Protein AF-A0A5B9FW73-F1 (afdb_monomer_lite)

Radius of gyration: 27.21 Å; chains: 1; bounding box: 51×57×72 Å

pLDDT: mean 72.59, std 17.39, range [38.47, 96.81]

Organism: NCBI:txid2602769

Secondary structure (DSSP, 8-state):
---------HHHHHHHHHHHHHHHHHHHHHHHHHHHHHHHHTT---TTSSSS-------------

Structure (mmCIF, N/CA/C/O backbone):
data_AF-A0A5B9FW73-F1
#
_entry.id   AF-A0A5B9FW73-F1
#
loop_
_atom_site.group_PDB
_atom_site.id
_atom_site.type_symbol
_atom_site.label_atom_id
_atom_site.label_alt_id
_atom_site.label_comp_id
_atom_site.label_asym_id
_atom_site.label_entity_id
_atom_site.label_seq_id
_atom_site.pdbx_PDB_ins_code
_atom_site.Cartn_x
_atom_site.Cartn_y
_atom_site.Cartn_z
_atom_site.occupancy
_atom_site.B_iso_or_equiv
_atom_site.auth_seq_id
_atom_site.auth_comp_id
_atom_site.auth_asym_id
_atom_site.auth_atom_id
_atom_site.pdbx_PDB_model_num
ATOM 1 N N . MET A 1 1 ? 23.239 -23.160 -6.521 1.00 50.50 1 MET A N 1
ATOM 2 C CA . MET A 1 1 ? 22.870 -21.985 -5.703 1.00 50.50 1 MET A CA 1
ATOM 3 C C . MET A 1 1 ? 21.837 -21.195 -6.486 1.00 50.50 1 MET A C 1
ATOM 5 O O . MET A 1 1 ? 22.176 -20.629 -7.515 1.00 50.50 1 MET A O 1
ATOM 9 N N . SER A 1 2 ? 20.566 -21.265 -6.094 1.00 57.09 2 SER A N 1
ATOM 10 C CA . SER A 1 2 ? 19.472 -20.567 -6.777 1.00 57.09 2 SER A CA 1
ATOM 11 C C . SER A 1 2 ? 19.361 -19.144 -6.235 1.00 57.09 2 SER A C 1
ATOM 13 O O . SER A 1 2 ? 18.766 -18.920 -5.183 1.00 57.09 2 SER A O 1
ATOM 15 N N . HIS A 1 3 ? 19.952 -18.186 -6.943 1.00 63.12 3 HIS A N 1
ATOM 16 C CA . HIS A 1 3 ? 19.661 -16.774 -6.726 1.00 63.12 3 HIS A CA 1
ATOM 17 C C . HIS A 1 3 ? 18.333 -16.464 -7.417 1.00 63.12 3 HIS A C 1
ATOM 19 O O . HIS A 1 3 ? 18.264 -16.421 -8.643 1.00 63.12 3 HIS A O 1
ATOM 25 N N . ILE A 1 4 ? 17.268 -16.283 -6.637 1.00 65.88 4 ILE A N 1
ATOM 26 C CA . ILE A 1 4 ? 16.020 -15.714 -7.148 1.00 65.88 4 ILE A CA 1
ATOM 27 C C . ILE A 1 4 ? 16.290 -14.223 -7.352 1.00 65.88 4 ILE A C 1
ATOM 29 O O . ILE A 1 4 ? 16.184 -13.419 -6.430 1.00 65.88 4 ILE A O 1
ATOM 33 N N . PHE A 1 5 ? 16.710 -13.864 -8.561 1.00 63.59 5 PHE A N 1
ATOM 34 C CA . PHE A 1 5 ? 16.599 -12.492 -9.033 1.00 63.59 5 PHE A CA 1
ATOM 35 C C . PHE A 1 5 ? 15.106 -12.231 -9.231 1.00 63.59 5 PHE A C 1
ATOM 37 O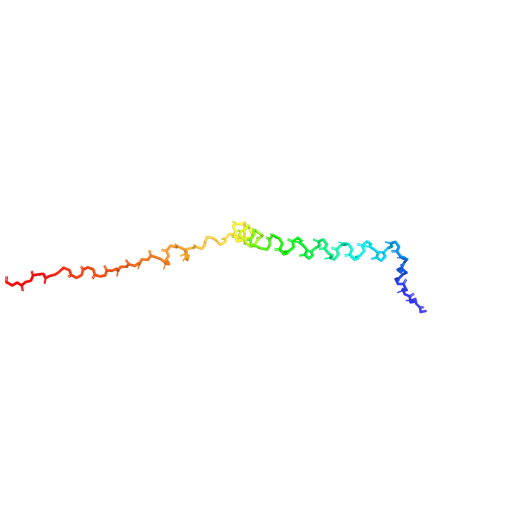 O . PHE A 1 5 ? 14.502 -12.768 -10.159 1.00 63.59 5 PHE A O 1
ATOM 44 N N . LEU A 1 6 ? 14.489 -11.443 -8.347 1.00 67.69 6 LEU A N 1
ATOM 45 C CA . LEU A 1 6 ? 13.210 -10.817 -8.674 1.00 67.69 6 LEU A CA 1
ATOM 46 C C . LEU A 1 6 ? 13.478 -9.904 -9.878 1.00 67.69 6 LEU A C 1
ATOM 48 O O . LEU A 1 6 ? 14.068 -8.834 -9.744 1.00 67.69 6 LEU A O 1
ATOM 52 N N . TYR A 1 7 ? 13.136 -10.387 -11.069 1.00 66.06 7 TYR A N 1
ATOM 53 C CA . TYR A 1 7 ? 13.245 -9.628 -12.304 1.00 66.06 7 TYR A CA 1
ATOM 54 C C . TYR A 1 7 ? 12.173 -8.539 -12.282 1.00 66.06 7 TYR A C 1
ATOM 56 O O . TYR A 1 7 ? 10.985 -8.811 -12.455 1.00 66.06 7 TYR A O 1
ATOM 64 N N . PHE A 1 8 ? 12.591 -7.308 -12.004 1.00 70.19 8 PHE A N 1
ATOM 65 C CA . PHE A 1 8 ? 11.724 -6.140 -12.067 1.00 70.19 8 PHE A CA 1
ATOM 66 C C . PHE A 1 8 ? 11.823 -5.542 -13.465 1.00 70.19 8 PHE A C 1
ATOM 68 O O . PHE A 1 8 ? 12.588 -4.612 -13.709 1.00 70.19 8 PHE A O 1
ATOM 75 N N . ASP A 1 9 ? 11.055 -6.107 -14.393 1.00 81.44 9 ASP A N 1
ATOM 76 C CA . ASP A 1 9 ? 10.774 -5.437 -15.660 1.00 81.44 9 ASP A CA 1
ATOM 77 C C . ASP A 1 9 ? 10.114 -4.072 -15.378 1.00 81.44 9 ASP A C 1
ATOM 79 O O . ASP A 1 9 ? 9.388 -3.960 -14.377 1.00 81.44 9 ASP A O 1
ATOM 83 N N . PRO A 1 10 ? 10.305 -3.036 -16.218 1.00 81.06 10 PRO A N 1
ATOM 84 C CA . PRO A 1 10 ? 9.661 -1.741 -16.018 1.00 81.06 10 PRO A CA 1
ATOM 85 C C . PRO A 1 10 ? 8.145 -1.851 -15.791 1.00 81.06 10 PRO A C 1
ATOM 87 O O . PRO A 1 10 ? 7.595 -1.095 -14.990 1.00 81.06 10 PRO A O 1
ATOM 90 N N . GLY A 1 11 ? 7.478 -2.837 -16.409 1.00 85.62 11 GLY A N 1
ATOM 91 C CA . GLY A 1 11 ? 6.063 -3.118 -16.164 1.00 85.62 11 GLY A CA 1
ATOM 92 C C . GLY A 1 11 ? 5.777 -3.658 -14.758 1.00 85.62 11 GLY A C 1
ATOM 93 O O . GLY A 1 11 ? 4.921 -3.135 -14.045 1.00 85.62 11 GLY A O 1
ATOM 94 N N . THR A 1 12 ? 6.507 -4.682 -14.312 1.00 85.75 12 THR A N 1
ATOM 95 C CA . THR A 1 12 ? 6.310 -5.283 -12.980 1.00 85.75 12 THR A CA 1
ATOM 96 C C . THR A 1 12 ? 6.711 -4.328 -11.854 1.00 85.75 12 THR A C 1
ATOM 98 O O . THR A 1 12 ? 6.038 -4.275 -10.824 1.00 85.75 12 THR A O 1
ATOM 101 N N . GLY A 1 13 ? 7.755 -3.519 -12.059 1.00 86.31 13 GLY A N 1
ATOM 102 C CA . GLY A 1 13 ? 8.150 -2.467 -11.123 1.00 86.31 13 GLY A CA 1
ATOM 103 C C . GLY A 1 13 ? 7.044 -1.428 -10.917 1.00 86.31 13 GLY A C 1
ATOM 104 O O . GLY A 1 13 ? 6.741 -1.072 -9.777 1.00 86.31 13 GLY A O 1
ATOM 105 N N . ALA A 1 14 ? 6.373 -1.009 -11.996 1.00 90.62 14 ALA A N 1
ATOM 106 C CA . ALA A 1 14 ? 5.266 -0.057 -11.926 1.00 90.62 14 ALA A CA 1
ATOM 107 C C . ALA A 1 14 ? 4.082 -0.581 -11.094 1.00 90.62 14 ALA A C 1
ATOM 109 O O . ALA A 1 14 ? 3.517 0.169 -10.298 1.00 90.62 14 ALA A O 1
ATOM 110 N N . LEU A 1 15 ? 3.747 -1.871 -11.206 1.00 91.19 15 LEU A N 1
ATOM 111 C CA . LEU A 1 15 ? 2.669 -2.487 -10.420 1.00 91.19 15 LEU A CA 1
ATOM 112 C C . LEU A 1 15 ? 2.972 -2.490 -8.918 1.00 91.19 15 LEU A C 1
ATOM 114 O O . LEU A 1 15 ? 2.077 -2.246 -8.110 1.00 91.19 15 LEU A O 1
ATOM 118 N N . ILE A 1 16 ? 4.228 -2.724 -8.535 1.00 91.12 16 ILE A N 1
ATOM 119 C CA . ILE A 1 16 ? 4.648 -2.697 -7.128 1.00 91.12 16 ILE A CA 1
ATOM 120 C C . ILE A 1 16 ? 4.573 -1.273 -6.583 1.00 91.12 16 ILE A C 1
ATOM 122 O O . ILE A 1 16 ? 4.024 -1.058 -5.504 1.00 91.12 16 ILE A O 1
ATOM 126 N N . VAL A 1 17 ? 5.071 -0.289 -7.335 1.00 92.75 17 VAL A N 1
ATOM 127 C CA . VAL A 1 17 ? 4.979 1.122 -6.938 1.00 92.75 17 VAL A CA 1
ATOM 128 C C . VAL A 1 17 ? 3.516 1.538 -6.793 1.00 92.75 17 VAL A C 1
ATOM 130 O O . VAL A 1 17 ? 3.142 2.122 -5.779 1.00 92.75 17 VAL A O 1
ATOM 133 N N . GLN A 1 18 ? 2.662 1.180 -7.752 1.00 93.56 18 GLN A N 1
ATOM 134 C CA . GLN A 1 18 ? 1.232 1.472 -7.695 1.00 93.56 18 GLN A CA 1
ATOM 135 C C . GLN A 1 18 ? 0.550 0.795 -6.501 1.00 93.56 18 GLN A C 1
ATOM 137 O O . GLN A 1 18 ? -0.267 1.429 -5.836 1.00 93.56 18 GLN A O 1
ATOM 142 N N . LEU A 1 19 ? 0.897 -0.457 -6.193 1.00 94.62 19 LEU A N 1
ATOM 143 C CA . LEU A 1 19 ? 0.389 -1.164 -5.019 1.00 94.62 19 LEU A CA 1
ATOM 144 C C . LEU A 1 19 ? 0.780 -0.438 -3.726 1.00 94.62 19 LEU A C 1
ATOM 146 O O . LEU A 1 19 ? -0.074 -0.209 -2.873 1.00 94.62 19 LEU A O 1
ATOM 150 N N . LEU A 1 20 ? 2.044 -0.030 -3.594 1.00 96.38 20 LEU A N 1
ATOM 151 C CA . LEU A 1 20 ? 2.526 0.699 -2.419 1.00 96.38 20 LEU A CA 1
ATOM 152 C C . LEU A 1 20 ? 1.830 2.055 -2.267 1.00 96.38 20 LEU A C 1
ATOM 154 O O . LEU A 1 20 ? 1.388 2.400 -1.171 1.00 96.38 20 LEU A O 1
ATOM 158 N N . VAL A 1 21 ? 1.673 2.795 -3.368 1.00 96.81 21 VAL A N 1
ATOM 159 C CA . VAL A 1 21 ? 0.955 4.076 -3.383 1.00 96.81 21 VAL A CA 1
ATOM 160 C C . VAL A 1 21 ? -0.514 3.879 -3.012 1.00 96.81 21 VAL A C 1
ATOM 162 O O . VAL A 1 21 ? -1.034 4.620 -2.182 1.00 96.81 21 VAL A O 1
ATOM 165 N N . ALA A 1 22 ? -1.182 2.864 -3.563 1.00 96.19 22 ALA A N 1
ATOM 166 C CA . ALA A 1 22 ? -2.580 2.571 -3.266 1.00 96.19 22 ALA A CA 1
ATOM 167 C C . ALA A 1 22 ? -2.786 2.169 -1.800 1.00 96.19 22 ALA A C 1
ATOM 169 O O . ALA A 1 22 ? -3.721 2.651 -1.159 1.00 96.19 22 ALA A O 1
ATOM 170 N N . VAL A 1 23 ? -1.903 1.335 -1.241 1.00 96.25 23 VAL A N 1
ATOM 171 C CA . VAL A 1 23 ? -1.933 0.960 0.180 1.00 96.25 23 VAL A CA 1
ATOM 172 C C . VAL A 1 23 ? -1.703 2.190 1.061 1.00 96.25 23 VAL A C 1
ATOM 174 O O . VAL A 1 23 ? -2.489 2.436 1.976 1.00 96.25 23 VAL A O 1
ATOM 177 N N . GLY A 1 24 ? -0.692 3.007 0.752 1.00 96.06 24 GLY A N 1
ATOM 178 C CA . GLY A 1 24 ? -0.401 4.241 1.484 1.00 96.06 24 GLY A CA 1
ATOM 179 C C . GLY A 1 24 ? -1.563 5.237 1.453 1.00 96.06 24 GLY A C 1
ATOM 180 O O . GLY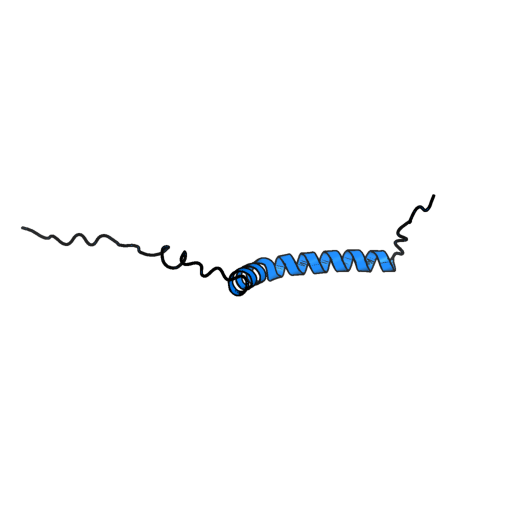 A 1 24 ? -1.991 5.718 2.502 1.00 96.06 24 GLY A O 1
ATOM 181 N N . ALA A 1 25 ? -2.134 5.487 0.273 1.00 96.06 25 ALA A N 1
ATOM 182 C CA . ALA A 1 25 ? -3.294 6.358 0.099 1.00 96.06 25 ALA A CA 1
ATOM 183 C C . ALA A 1 25 ? -4.534 5.820 0.826 1.00 96.06 25 ALA A C 1
ATOM 185 O O . ALA A 1 25 ? -5.260 6.587 1.456 1.00 96.06 25 ALA A O 1
ATOM 186 N N . SER A 1 26 ? -4.755 4.503 0.797 1.00 94.00 26 SER A N 1
ATOM 187 C CA . SER A 1 26 ? -5.865 3.860 1.507 1.00 94.00 26 SER A CA 1
ATOM 188 C C . SER A 1 26 ? -5.743 4.045 3.016 1.00 94.00 26 SER A C 1
ATOM 190 O O . SER A 1 26 ? -6.710 4.434 3.670 1.00 94.00 26 SER A O 1
ATOM 192 N N . ILE A 1 27 ? -4.553 3.823 3.579 1.00 92.12 27 ILE A N 1
ATOM 193 C CA . ILE A 1 27 ? -4.313 4.047 5.006 1.00 92.12 27 ILE A CA 1
ATOM 194 C C . ILE A 1 27 ? -4.488 5.533 5.326 1.00 92.12 27 ILE A C 1
ATOM 196 O O . ILE A 1 27 ? -5.255 5.858 6.225 1.00 92.12 27 ILE A O 1
ATOM 200 N N . ALA A 1 28 ? -3.868 6.443 4.571 1.00 93.19 28 ALA A N 1
ATOM 201 C CA . ALA A 1 28 ? -3.958 7.881 4.826 1.00 93.19 28 ALA A CA 1
ATOM 202 C C . ALA A 1 28 ? -5.404 8.410 4.778 1.00 93.19 28 ALA A C 1
ATOM 204 O O . ALA A 1 28 ? -5.826 9.145 5.671 1.00 93.19 28 ALA A O 1
ATOM 205 N N . LEU A 1 29 ? -6.186 8.005 3.773 1.00 92.25 29 LEU A N 1
ATOM 206 C CA . LEU A 1 29 ? -7.556 8.479 3.573 1.00 92.25 29 LEU A CA 1
ATOM 207 C C . LEU A 1 29 ? -8.544 7.858 4.569 1.00 92.25 29 LEU A C 1
ATOM 209 O O . LEU A 1 29 ? -9.502 8.509 4.993 1.00 92.25 29 LEU A O 1
ATOM 213 N N . PHE A 1 30 ? -8.322 6.603 4.965 1.00 90.06 30 PHE A N 1
ATOM 214 C CA . PHE A 1 30 ? -9.289 5.846 5.754 1.00 90.06 30 PHE A CA 1
ATOM 215 C C . PHE A 1 30 ? -8.842 5.527 7.182 1.00 90.06 30 PHE A C 1
ATOM 217 O O . PHE A 1 30 ? -9.643 4.950 7.911 1.00 90.06 30 PHE A O 1
ATOM 224 N N . TYR A 1 31 ? -7.660 5.948 7.649 1.00 87.06 31 TYR A N 1
ATOM 225 C CA . TYR A 1 31 ? -7.131 5.610 8.984 1.00 87.06 31 TYR A CA 1
ATOM 226 C C . TYR A 1 31 ? -8.139 5.848 10.120 1.00 87.06 31 TYR A C 1
ATOM 228 O O . TYR A 1 31 ? -8.390 4.960 10.940 1.00 87.06 31 TYR A O 1
ATOM 236 N N . LYS A 1 32 ? -8.785 7.024 10.139 1.00 82.12 32 LYS A N 1
ATOM 237 C CA . LYS A 1 32 ? -9.804 7.361 11.149 1.00 82.12 32 LYS A CA 1
ATOM 238 C C . LYS A 1 32 ? -11.047 6.476 11.031 1.00 82.12 32 LYS A C 1
ATOM 240 O O . LYS A 1 32 ? -11.524 5.959 12.035 1.00 82.12 32 LYS A O 1
ATOM 245 N N . ARG A 1 33 ? -11.546 6.250 9.811 1.00 84.06 33 ARG A N 1
ATOM 246 C CA . ARG A 1 33 ? -12.721 5.393 9.573 1.00 84.06 33 ARG A CA 1
ATOM 247 C C . ARG A 1 33 ? -12.438 3.938 9.940 1.00 84.06 33 ARG A C 1
ATOM 249 O O . ARG A 1 33 ? -13.265 3.318 10.599 1.00 84.06 33 ARG A O 1
ATOM 256 N N . ILE A 1 34 ? -11.273 3.420 9.560 1.00 83.50 34 ILE A N 1
ATOM 257 C CA . ILE A 1 34 ? -10.812 2.065 9.867 1.00 83.50 34 ILE A CA 1
ATOM 258 C C . ILE A 1 34 ? -10.696 1.894 11.380 1.00 83.50 34 ILE A C 1
ATOM 260 O O . ILE A 1 34 ? -11.270 0.959 11.915 1.00 83.50 34 ILE A O 1
ATOM 264 N N . THR A 1 35 ? -10.064 2.827 12.093 1.00 79.81 35 THR A N 1
ATOM 265 C CA . THR A 1 35 ? -9.930 2.748 13.557 1.00 79.81 35 THR A CA 1
ATOM 266 C C . THR A 1 35 ? -11.290 2.755 14.260 1.00 79.81 35 THR A C 1
ATOM 268 O O . THR A 1 35 ? -11.518 1.941 15.150 1.00 79.81 35 THR A O 1
ATOM 271 N N . THR A 1 36 ? -12.229 3.614 13.848 1.00 81.50 36 THR A N 1
ATOM 272 C CA . THR A 1 36 ? -13.587 3.647 14.419 1.00 81.50 36 THR A CA 1
ATOM 273 C C . THR A 1 36 ? -14.374 2.375 14.103 1.00 81.50 36 THR A C 1
ATOM 275 O O . THR A 1 36 ? -15.041 1.835 14.983 1.00 81.50 36 THR A O 1
ATOM 278 N N . LYS A 1 37 ? -14.280 1.851 12.873 1.00 81.50 37 LYS A N 1
ATOM 279 C CA . LYS A 1 37 ? -14.941 0.596 12.484 1.00 81.50 37 LYS A CA 1
ATOM 280 C C . LYS A 1 37 ? -14.320 -0.614 13.177 1.00 81.50 37 LYS A C 1
ATOM 282 O O . LYS A 1 37 ? -15.067 -1.435 13.685 1.00 81.50 37 LYS A O 1
ATOM 287 N N . ILE A 1 38 ? -12.994 -0.699 13.277 1.00 82.44 38 ILE A N 1
ATOM 288 C CA . ILE A 1 38 ? -12.299 -1.756 14.024 1.00 82.44 38 ILE A CA 1
ATOM 289 C C . ILE A 1 38 ? -12.673 -1.673 15.502 1.00 82.44 38 ILE A C 1
ATOM 291 O O . ILE A 1 38 ? -13.040 -2.688 16.068 1.00 82.44 38 ILE A O 1
ATOM 295 N N . LYS A 1 39 ? -12.681 -0.491 16.133 1.00 77.75 39 LYS A N 1
ATOM 296 C CA . LYS A 1 39 ? -13.140 -0.347 17.529 1.00 77.75 39 LYS A CA 1
ATOM 297 C C . LYS A 1 39 ? -14.600 -0.779 17.715 1.00 77.75 39 LYS A C 1
ATOM 299 O O . LYS A 1 39 ? -14.920 -1.412 18.717 1.00 77.75 39 LYS A O 1
ATOM 304 N N . SER A 1 40 ? -15.456 -0.466 16.742 1.00 73.94 40 SER A N 1
ATOM 305 C CA . SER A 1 40 ? -16.881 -0.814 16.748 1.00 73.94 40 SER A CA 1
ATOM 306 C C . SER A 1 40 ? -17.142 -2.306 16.507 1.00 73.94 40 SER A C 1
ATOM 308 O O . SER A 1 40 ? -18.029 -2.860 17.145 1.00 73.94 40 SER A O 1
ATOM 310 N N . VAL A 1 41 ? -16.382 -2.960 15.622 1.00 81.75 41 VAL A N 1
ATOM 311 C CA . VAL A 1 41 ? -16.535 -4.388 15.282 1.00 81.75 41 VAL A CA 1
ATOM 312 C C . VAL A 1 41 ? -15.786 -5.283 16.272 1.00 81.75 41 VAL A C 1
ATOM 314 O O . VAL A 1 41 ? -16.285 -6.336 16.645 1.00 81.75 41 VAL A O 1
ATOM 317 N N . PHE A 1 42 ? -14.619 -4.849 16.754 1.00 79.50 42 PHE A N 1
ATOM 318 C CA . PHE A 1 42 ? -13.794 -5.565 17.735 1.00 79.50 42 PHE A CA 1
ATOM 319 C C . PHE A 1 42 ? -14.259 -5.348 19.187 1.00 79.50 42 PHE A C 1
ATOM 321 O O . PHE A 1 42 ? -13.595 -5.758 20.135 1.00 79.50 42 PHE A O 1
ATOM 328 N N . GLY A 1 43 ? -15.422 -4.724 19.385 1.00 66.50 43 GLY A N 1
ATOM 329 C CA . GLY A 1 43 ? -16.183 -4.909 20.616 1.00 66.50 43 GLY A CA 1
ATOM 330 C C . GLY A 1 43 ? -15.699 -4.142 21.843 1.00 66.50 43 GLY A C 1
ATOM 331 O O . GLY A 1 43 ? -16.124 -4.479 22.947 1.00 66.50 43 GLY A O 1
ATOM 332 N N . LYS A 1 44 ? -14.917 -3.062 21.711 1.00 54.19 44 LYS A N 1
ATOM 333 C CA . LYS A 1 44 ? -14.871 -2.096 22.817 1.00 54.19 44 LYS A CA 1
ATOM 334 C C . LYS A 1 44 ? -16.119 -1.226 22.752 1.00 54.19 44 LYS A C 1
ATOM 336 O O . LYS A 1 44 ? -16.115 -0.145 22.169 1.00 54.19 44 LYS A O 1
ATOM 341 N N . LYS A 1 45 ? -17.158 -1.691 23.451 1.00 54.41 45 LYS A N 1
ATOM 342 C CA . LYS A 1 45 ? -17.973 -0.806 24.286 1.00 54.41 45 LYS A CA 1
ATOM 343 C C . LYS A 1 45 ? -16.985 0.002 25.132 1.00 54.41 45 LYS A C 1
ATOM 345 O O . LYS A 1 45 ? -16.519 -0.469 26.163 1.00 54.41 45 LYS A O 1
ATOM 350 N N . GLN A 1 46 ? -16.537 1.155 24.642 1.00 51.50 46 GLN A N 1
ATOM 351 C CA . GLN A 1 46 ? -15.893 2.111 25.523 1.00 51.50 46 GLN A CA 1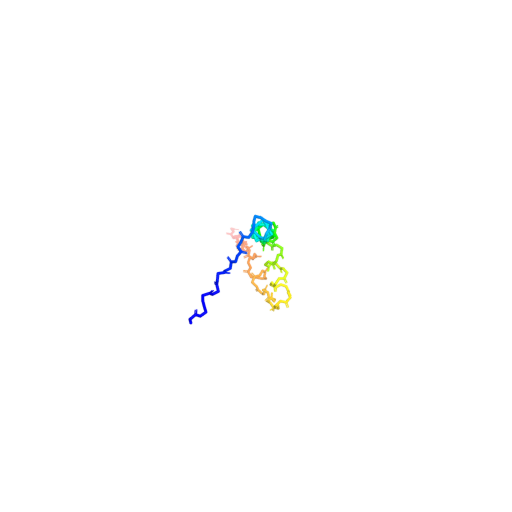
ATOM 352 C C . GLN A 1 46 ? -17.013 2.709 26.360 1.00 51.50 46 GLN A C 1
ATOM 354 O O . GLN A 1 46 ? -17.576 3.741 26.030 1.00 51.50 46 GLN A O 1
ATOM 359 N N . GLU A 1 47 ? -17.235 2.074 27.502 1.00 50.28 47 GLU A N 1
ATOM 360 C CA . GLU A 1 47 ? -17.714 2.659 28.758 1.00 50.28 47 GLU A CA 1
ATOM 361 C C . GLU A 1 47 ? -16.837 3.853 29.224 1.00 50.28 47 GLU A C 1
ATOM 363 O O . GLU A 1 47 ? -16.908 4.284 30.362 1.00 50.28 47 GLU A O 1
ATOM 368 N N . GLN A 1 48 ? -15.986 4.402 28.350 1.00 49.69 48 GLN A N 1
ATOM 369 C CA . GLN A 1 48 ? -15.074 5.512 28.614 1.00 49.69 48 GLN A CA 1
ATOM 370 C C . GLN A 1 48 ? -15.603 6.833 28.027 1.00 49.69 48 GLN A C 1
ATOM 372 O O . GLN A 1 48 ? -15.188 7.884 28.494 1.00 49.69 48 GLN A O 1
ATOM 377 N N . ASP A 1 49 ? -16.577 6.795 27.102 1.00 49.47 49 ASP A N 1
ATOM 378 C CA . ASP A 1 49 ? -17.363 7.984 26.711 1.00 49.47 49 ASP A CA 1
ATOM 379 C C . ASP A 1 49 ? -18.602 8.183 27.619 1.00 49.47 49 ASP A C 1
ATOM 381 O O . ASP A 1 49 ? -19.338 9.147 27.454 1.00 49.47 49 ASP A O 1
ATOM 385 N N . LEU A 1 50 ? -18.835 7.295 28.601 1.00 52.25 50 LEU A N 1
ATOM 386 C CA . LEU A 1 50 ? -19.853 7.467 29.657 1.00 52.25 50 LEU A CA 1
ATOM 387 C C . LEU A 1 50 ? -19.278 8.040 30.969 1.00 52.25 50 LEU A C 1
ATOM 389 O O . LEU A 1 50 ? -20.036 8.298 31.897 1.00 52.2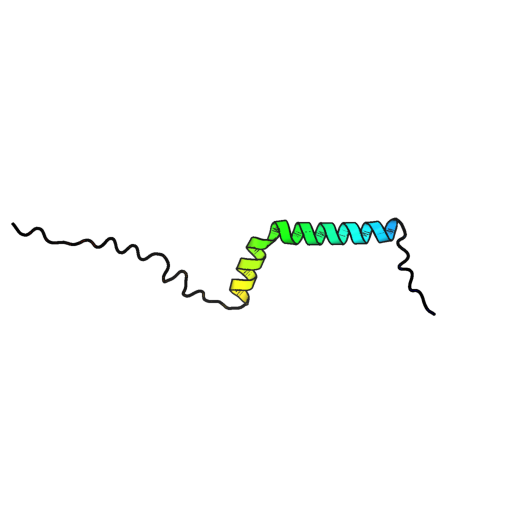5 50 LEU A O 1
ATOM 393 N N . MET A 1 51 ? -17.957 8.241 31.057 1.00 54.06 51 MET A N 1
ATOM 394 C CA . MET A 1 51 ? -17.269 8.823 32.226 1.00 54.06 51 MET A CA 1
ATOM 395 C C . MET A 1 51 ? -16.447 10.080 31.879 1.00 54.06 51 MET A C 1
ATOM 397 O O . MET A 1 51 ? -15.643 10.529 32.690 1.00 54.06 51 MET A O 1
ATOM 401 N N . GLY A 1 52 ? -16.608 10.628 30.670 1.00 53.6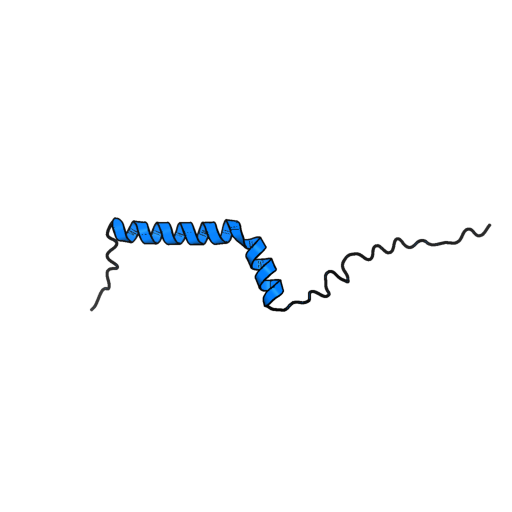9 52 GLY A N 1
ATOM 402 C CA . GLY A 1 52 ? -15.776 11.717 30.144 1.00 53.69 52 GLY A CA 1
ATOM 403 C C . GLY A 1 52 ? -16.429 13.099 30.083 1.00 53.69 52 GLY A C 1
ATOM 404 O O . GLY A 1 52 ? -15.795 14.007 29.561 1.00 53.69 52 GLY A O 1
ATOM 405 N N . ASP A 1 53 ? -17.663 13.256 30.568 1.00 55.56 53 ASP A N 1
ATOM 406 C CA . ASP A 1 53 ? -18.353 14.552 30.637 1.00 55.56 53 ASP A CA 1
ATOM 407 C C . ASP A 1 53 ? -19.431 14.522 31.732 1.00 55.56 53 ASP A C 1
ATOM 409 O O . ASP A 1 53 ? -20.632 14.487 31.478 1.00 55.56 53 ASP A O 1
ATOM 413 N N . ILE A 1 54 ? -18.994 14.429 32.986 1.00 58.03 54 ILE A N 1
ATOM 414 C CA . ILE A 1 54 ? -19.789 14.940 34.104 1.00 58.03 54 ILE A CA 1
ATOM 415 C C . ILE A 1 54 ? -18.997 16.125 34.635 1.00 58.03 54 ILE A C 1
ATOM 417 O O . ILE A 1 54 ? -18.241 16.009 35.599 1.00 58.03 54 ILE A O 1
ATOM 421 N N . ASP A 1 55 ? -19.124 17.257 33.945 1.00 61.31 55 ASP A N 1
ATOM 422 C CA . ASP A 1 55 ? -18.873 18.557 34.552 1.00 61.31 55 ASP A CA 1
ATOM 423 C C . ASP A 1 55 ? -19.976 18.766 35.595 1.00 61.31 55 ASP A C 1
ATOM 425 O O . ASP A 1 55 ? -21.030 19.346 35.337 1.00 61.31 55 ASP A O 1
ATOM 429 N N . ILE A 1 56 ? -19.794 18.167 36.774 1.00 55.94 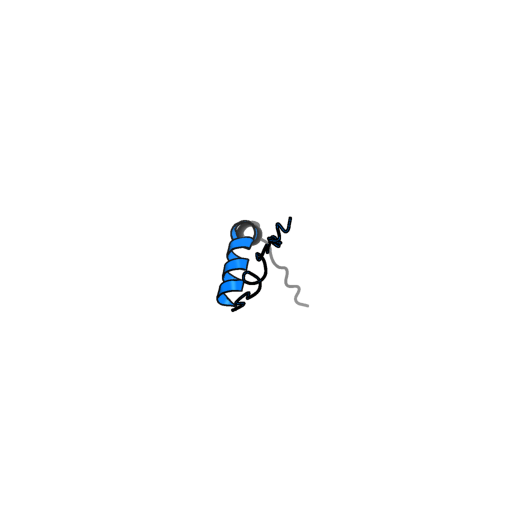56 ILE A N 1
ATOM 430 C CA . ILE A 1 56 ? -20.514 18.626 37.952 1.00 55.94 56 ILE A CA 1
ATOM 431 C C . ILE A 1 56 ? -19.837 19.942 38.321 1.00 55.94 56 ILE A C 1
ATOM 433 O O . ILE A 1 56 ? -18.941 19.977 39.163 1.00 55.94 56 ILE A O 1
ATOM 437 N N . GLU A 1 57 ? -20.257 21.023 37.652 1.00 60.50 57 GLU A N 1
ATOM 438 C CA . GLU A 1 57 ? -20.272 22.341 38.272 1.00 60.50 57 GLU A CA 1
ATOM 439 C C . GLU A 1 57 ? -21.033 22.149 39.582 1.00 60.50 57 GLU A C 1
ATOM 441 O O . GLU A 1 57 ? -22.259 22.010 39.607 1.00 60.50 57 GLU A O 1
ATOM 446 N N . ASP A 1 58 ? -20.263 22.012 40.658 1.00 53.69 58 ASP A N 1
ATOM 447 C CA . ASP A 1 58 ? -20.727 21.935 42.029 1.00 53.69 58 ASP A CA 1
ATOM 448 C C . ASP A 1 58 ? -21.500 23.223 42.306 1.00 53.69 58 ASP A C 1
ATOM 450 O O . ASP A 1 58 ? -20.954 24.261 42.690 1.00 53.69 58 ASP A O 1
ATOM 454 N N . LYS A 1 59 ? -22.797 23.185 42.003 1.00 56.06 59 LYS A N 1
ATOM 455 C CA . LYS A 1 59 ? -23.743 24.211 42.389 1.00 56.06 59 LYS A CA 1
ATOM 456 C C . LYS A 1 59 ? -23.924 24.064 43.892 1.00 56.06 59 LYS A C 1
ATOM 458 O O . LYS A 1 59 ? -24.870 23.446 44.371 1.00 56.06 59 LYS A O 1
ATOM 463 N N . SER A 1 60 ? -22.960 24.612 44.625 1.00 48.12 60 SER A N 1
ATOM 464 C CA . SER A 1 60 ? -23.036 24.826 46.059 1.00 48.12 60 SER A CA 1
ATOM 465 C C . SER A 1 60 ? -24.125 25.869 46.325 1.00 48.12 60 SER A C 1
ATOM 467 O O . SER A 1 60 ? -23.867 27.068 46.413 1.00 48.12 60 SER A O 1
ATOM 469 N N . ASP A 1 61 ? -25.373 25.412 46.398 1.00 56.69 61 ASP A N 1
ATOM 470 C CA . ASP A 1 61 ? -26.471 26.160 46.996 1.00 56.69 61 ASP A CA 1
ATOM 471 C C . ASP A 1 61 ? -26.204 26.313 48.504 1.00 56.69 61 ASP A C 1
ATOM 473 O O . ASP A 1 61 ? -26.210 25.322 49.231 1.00 56.69 61 ASP A O 1
ATOM 477 N N . ALA A 1 62 ? -25.993 27.544 48.984 1.00 49.00 62 ALA A N 1
ATOM 478 C CA . ALA A 1 62 ? -26.369 27.976 50.338 1.00 49.00 62 ALA A CA 1
ATOM 479 C C . ALA A 1 62 ? -26.197 29.498 50.488 1.00 49.00 62 ALA A C 1
ATOM 481 O O . ALA A 1 62 ? -25.234 29.992 51.075 1.00 49.00 62 ALA A O 1
ATOM 482 N N . ASP A 1 63 ? -27.180 30.246 49.988 1.00 51.56 63 ASP A N 1
ATOM 483 C CA . ASP A 1 63 ? -27.561 31.517 50.600 1.00 51.56 63 ASP A CA 1
ATOM 484 C C . ASP A 1 63 ? -28.056 31.208 52.024 1.00 51.56 63 ASP A C 1
ATOM 486 O O . ASP A 1 63 ? -29.106 30.602 52.233 1.00 51.56 63 ASP A O 1
ATOM 490 N N . THR A 1 64 ? -27.236 31.523 53.021 1.00 45.22 64 THR A N 1
ATOM 491 C CA . THR A 1 64 ? -27.659 31.656 54.416 1.00 45.22 64 THR A CA 1
ATOM 492 C C . THR A 1 64 ? -27.234 33.043 54.853 1.00 45.22 64 THR A C 1
ATOM 494 O O . THR A 1 64 ? -26.054 33.287 55.118 1.00 45.22 64 THR A O 1
ATOM 497 N N . LYS A 1 65 ? -28.204 33.952 54.915 1.00 38.47 65 LYS A N 1
ATOM 498 C CA . LYS A 1 65 ? -28.082 35.214 55.630 1.00 38.47 65 LYS A CA 1
ATOM 499 C C . LYS A 1 65 ? -29.375 35.535 56.366 1.00 38.47 65 LYS A C 1
ATOM 501 O O . LYS A 1 65 ? -30.454 35.251 55.806 1.00 38.47 65 LYS A O 1
#

Foldseek 3Di:
DDDPDPDDDVVNVVVVVVVVVVVVCCCVVCVVVCVVVCCVVVDPPPPVVVVPDPPPPVPPDDPDD

Sequence (65 aa):
MSHIFLYFDPGTGALIVQLLVAVGASIALFYKRITTKIKSVFGKKQEQDLMGDIDIEDKSDADTK